Protein AF-A0A662M0R8-F1 (afdb_monomer)

Solvent-accessible surface area (backbone atoms only — not comparable to full-atom values): 7190 Å² total; per-residue (Å²): 73,73,50,98,87,46,38,33,29,77,46,73,91,43,79,88,42,76,83,29,59,48,49,64,53,80,93,49,58,91,74,43,68,77,82,79,85,53,83,76,40,76,80,37,94,57,28,94,59,41,68,61,58,58,63,64,59,66,73,66,34,88,64,38,71,65,46,51,50,51,53,50,51,54,51,53,52,51,52,56,57,48,59,74,45,41,65,62,48,67,70,48,44,81,81,45,54,93,73,54,97,64,72,97,56,96,78,63,94,65,78,78,100

Secondary structure (DSSP, 8-state):
-B-TTS-EES-TT-TT-GGGEEES-GGGGGGPPP----TTTTT-TTHHHHTTS-HHHHHH-TTHHHHHHHHHHHHHHHHHHHHHHHHHHHHHHHHHGGG----SS---SS---

Sequence (113 aa):
AITTDGRVLACPIAGEFLWNEM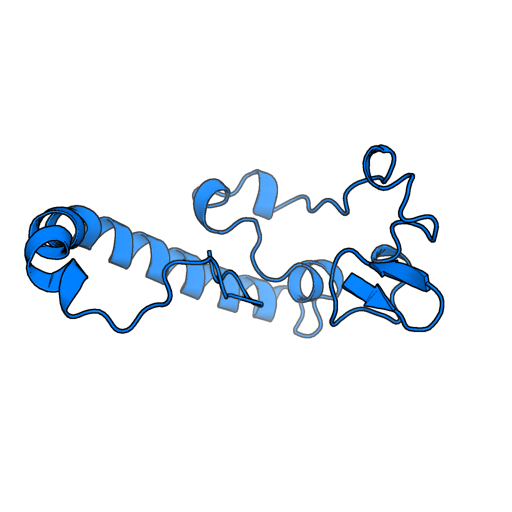GNKIDALHSFKKVEIGEPCTSCDVYDICGGRCLFAYKERLWGDEGFRAVCRVTKHLIHQLEGVKGVVMEKLPQIEGEIDYPPFNNTTEIIP

Foldseek 3Di:
DADPQQWDFQAPVPVVDPLGTQGRDPVCPVVTDHSDADPPLVVDPCCVPQVLPDPCCRVPVPVPPVVSVVVVVVVVVVVVVCVVCVVVCVVCCVVCVVVDPDDPDPPDPDPRD

pLDDT: mean 89.03, std 11.52, range [42.16, 97.75]

Mean predicted aligned error: 5.79 Å

Radius of gyration: 17.71 Å; Cα contacts (8 Å, |Δi|>4): 81; chains: 1; bounding box: 43×28×43 Å

Structure (mmCIF, N/CA/C/O backbone):
data_AF-A0A662M0R8-F1
#
_entry.id   AF-A0A662M0R8-F1
#
loop_
_atom_site.group_PDB
_atom_site.id
_atom_site.type_symbol
_atom_site.label_atom_id
_atom_site.label_alt_id
_atom_site.label_comp_id
_atom_site.label_asym_id
_atom_site.label_entity_id
_atom_site.label_seq_id
_atom_site.pdbx_PDB_ins_code
_atom_site.Cartn_x
_atom_site.Cartn_y
_atom_site.Cartn_z
_atom_site.occupancy
_atom_site.B_iso_or_equiv
_atom_site.auth_seq_id
_atom_site.auth_comp_id
_atom_site.auth_asym_id
_atom_site.auth_atom_id
_atom_site.pdbx_PDB_model_num
ATOM 1 N N . ALA A 1 1 ? 12.634 1.715 0.078 1.00 88.25 1 ALA A N 1
ATOM 2 C CA . ALA A 1 1 ? 13.696 0.722 0.353 1.00 88.25 1 ALA A CA 1
ATOM 3 C C . ALA A 1 1 ? 14.993 1.156 -0.317 1.00 88.25 1 ALA A C 1
ATOM 5 O O . ALA A 1 1 ? 14.924 1.929 -1.264 1.00 88.25 1 ALA A O 1
ATOM 6 N N . ILE A 1 2 ? 16.145 0.696 0.171 1.00 89.62 2 ILE A N 1
ATOM 7 C CA . ILE A 1 2 ? 17.454 0.968 -0.439 1.00 89.62 2 ILE A CA 1
ATOM 8 C C . ILE A 1 2 ? 18.096 -0.379 -0.759 1.00 89.62 2 ILE A C 1
ATOM 10 O O . ILE A 1 2 ? 18.142 -1.254 0.105 1.00 89.62 2 ILE A O 1
ATOM 14 N N . THR A 1 3 ? 18.527 -0.568 -1.999 1.00 91.12 3 THR A N 1
ATOM 15 C CA . THR A 1 3 ? 19.184 -1.794 -2.468 1.00 91.12 3 THR A CA 1
ATOM 16 C C . THR A 1 3 ? 20.682 -1.779 -2.157 1.00 91.12 3 THR A C 1
ATOM 18 O O . THR A 1 3 ? 21.264 -0.740 -1.847 1.00 91.12 3 THR A O 1
ATOM 21 N N . THR A 1 4 ? 21.339 -2.937 -2.265 1.00 91.31 4 THR A N 1
ATOM 22 C CA . THR A 1 4 ? 22.787 -3.083 -2.017 1.00 91.31 4 THR A CA 1
ATOM 23 C C . THR A 1 4 ? 23.663 -2.314 -3.009 1.00 91.31 4 THR A C 1
ATOM 25 O O . THR A 1 4 ? 24.810 -2.012 -2.696 1.00 91.31 4 THR A O 1
ATOM 28 N N . ASP A 1 5 ? 23.126 -1.966 -4.179 1.00 90.62 5 ASP A N 1
ATOM 29 C CA . ASP A 1 5 ? 23.765 -1.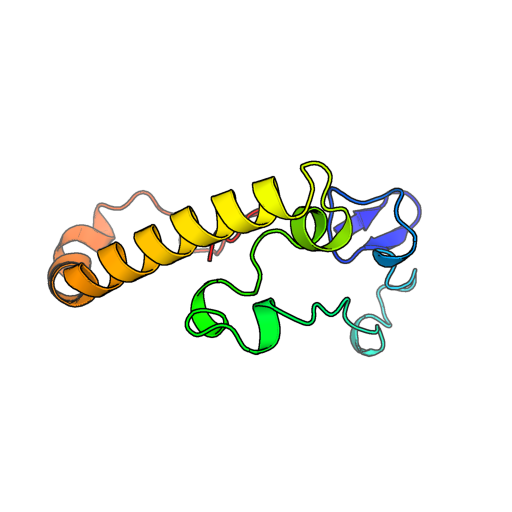120 -5.194 1.00 90.62 5 ASP A CA 1
ATOM 30 C C . ASP A 1 5 ? 23.429 0.381 -5.040 1.00 90.62 5 ASP A C 1
ATOM 32 O O . ASP A 1 5 ? 23.829 1.195 -5.870 1.00 90.62 5 ASP A O 1
ATOM 36 N N . GLY A 1 6 ? 22.715 0.767 -3.974 1.00 90.06 6 GLY A N 1
ATOM 37 C CA . GLY A 1 6 ? 22.436 2.163 -3.627 1.00 90.06 6 GLY A CA 1
ATOM 38 C C . GLY A 1 6 ? 21.219 2.789 -4.314 1.00 90.06 6 GLY A C 1
ATOM 39 O O . GLY A 1 6 ? 20.959 3.978 -4.113 1.00 90.06 6 GLY A O 1
ATOM 40 N N . ARG A 1 7 ? 20.440 2.029 -5.094 1.00 90.81 7 ARG A N 1
ATOM 41 C CA . ARG A 1 7 ? 19.158 2.516 -5.628 1.00 90.81 7 ARG A CA 1
ATOM 42 C C . ARG A 1 7 ? 18.121 2.661 -4.519 1.00 90.81 7 ARG A C 1
ATOM 44 O O . ARG A 1 7 ? 18.077 1.904 -3.550 1.00 90.81 7 ARG A O 1
ATOM 51 N N . VAL A 1 8 ? 17.248 3.641 -4.690 1.00 92.25 8 VAL A N 1
ATOM 52 C CA . VAL A 1 8 ? 16.122 3.937 -3.813 1.00 92.25 8 VAL A CA 1
ATOM 53 C C . VAL A 1 8 ? 14.841 3.519 -4.518 1.00 92.25 8 VAL A C 1
ATOM 55 O O . VAL A 1 8 ? 14.544 3.969 -5.622 1.00 92.25 8 VAL A O 1
ATOM 58 N N . LEU A 1 9 ? 14.077 2.660 -3.854 1.00 92.38 9 LEU A N 1
ATOM 59 C CA . LEU A 1 9 ? 12.873 2.028 -4.380 1.00 92.38 9 LEU A CA 1
ATOM 60 C C . LEU A 1 9 ? 11.630 2.448 -3.598 1.00 92.38 9 LEU A C 1
ATOM 62 O O . LEU A 1 9 ? 11.687 2.551 -2.366 1.00 92.38 9 LEU A O 1
ATOM 66 N N . ALA A 1 10 ? 10.499 2.622 -4.279 1.00 91.81 10 ALA A N 1
ATOM 67 C CA . ALA A 1 10 ? 9.219 2.919 -3.631 1.00 91.81 10 ALA A CA 1
ATOM 68 C C . ALA A 1 10 ? 8.653 1.706 -2.869 1.00 91.81 10 ALA A C 1
ATOM 70 O O . ALA A 1 10 ? 8.127 1.841 -1.769 1.00 91.81 10 ALA A O 1
ATOM 71 N N . CYS A 1 11 ? 8.815 0.508 -3.425 1.00 91.56 11 CYS A N 1
ATOM 72 C CA . CYS A 1 11 ? 8.304 -0.762 -2.932 1.00 91.56 11 CYS A CA 1
ATOM 73 C C . CYS A 1 11 ? 9.457 -1.778 -2.806 1.00 91.56 11 CYS A C 1
ATOM 75 O O . CYS A 1 11 ? 10.128 -2.057 -3.800 1.00 91.56 11 CYS A O 1
ATOM 77 N N . PRO A 1 12 ? 9.722 -2.353 -1.618 1.00 90.81 12 PRO A N 1
ATOM 78 C CA . PRO A 1 12 ? 10.848 -3.274 -1.426 1.00 90.81 12 PRO A CA 1
ATOM 79 C C . PRO A 1 12 ? 10.732 -4.571 -2.236 1.00 90.81 12 PRO A C 1
ATOM 81 O O . PRO A 1 12 ? 11.750 -5.121 -2.639 1.00 90.81 12 PRO A O 1
ATOM 84 N N . ILE A 1 13 ? 9.511 -5.046 -2.496 1.00 91.44 13 ILE A N 1
ATOM 85 C CA . ILE A 1 13 ? 9.271 -6.331 -3.172 1.00 91.44 13 ILE A CA 1
ATOM 86 C C . ILE A 1 13 ? 9.318 -6.240 -4.705 1.00 91.44 13 ILE A C 1
ATOM 88 O O . ILE A 1 13 ? 9.253 -7.260 -5.375 1.00 91.44 13 ILE A O 1
ATOM 92 N N . ALA A 1 14 ? 9.441 -5.033 -5.265 1.00 92.19 14 ALA A N 1
ATOM 93 C CA . ALA A 1 14 ? 9.382 -4.780 -6.706 1.00 92.19 14 ALA A CA 1
ATOM 94 C C . ALA A 1 14 ? 10.742 -4.331 -7.278 1.00 92.19 14 ALA A C 1
ATOM 96 O O . ALA A 1 14 ? 10.812 -3.431 -8.115 1.00 92.19 14 ALA A O 1
ATOM 97 N N . GLY A 1 15 ? 11.850 -4.889 -6.781 1.00 90.69 15 GLY A N 1
ATOM 98 C CA . GLY A 1 15 ? 13.206 -4.390 -7.069 1.00 90.69 15 GLY A CA 1
ATOM 99 C C . GLY A 1 15 ? 13.660 -4.473 -8.532 1.00 90.69 15 GLY A C 1
ATOM 100 O O . GLY A 1 15 ? 14.573 -3.751 -8.931 1.00 90.69 15 GLY A O 1
ATOM 101 N N . GLU A 1 16 ? 13.016 -5.321 -9.329 1.00 90.12 16 GLU A N 1
ATOM 102 C CA . GLU A 1 16 ? 13.297 -5.506 -10.758 1.00 90.12 16 GLU A CA 1
ATOM 103 C C . GLU A 1 16 ? 12.484 -4.576 -11.676 1.00 90.12 16 GLU A C 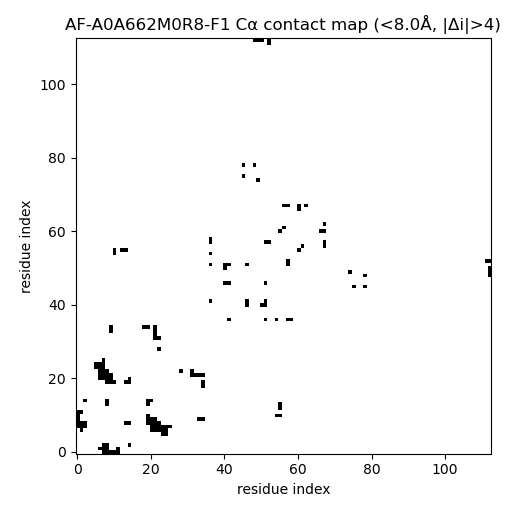1
ATOM 105 O O . GLU A 1 16 ? 12.743 -4.505 -12.876 1.00 90.12 16 GLU A O 1
ATOM 110 N N . PHE A 1 17 ? 11.522 -3.828 -11.129 1.00 93.12 17 PHE A N 1
ATOM 111 C CA . PHE A 1 17 ? 10.588 -3.034 -11.920 1.00 93.12 17 PHE A CA 1
ATOM 112 C C . PHE A 1 17 ? 11.043 -1.579 -12.058 1.00 93.12 17 PHE A C 1
ATOM 114 O O . PHE A 1 17 ? 11.212 -0.871 -11.070 1.00 93.12 17 PHE A O 1
ATOM 121 N N . LEU A 1 18 ? 11.163 -1.086 -13.295 1.00 91.38 18 LEU A N 1
ATOM 122 C CA . LEU A 1 18 ? 11.637 0.282 -13.563 1.00 91.38 18 LEU A CA 1
ATOM 123 C C . LEU A 1 18 ? 10.733 1.372 -12.973 1.00 91.38 18 LEU A C 1
ATOM 125 O O . LEU A 1 18 ? 11.228 2.411 -12.548 1.00 91.38 18 LEU A O 1
ATOM 129 N N . TRP A 1 19 ? 9.416 1.143 -12.899 1.00 93.62 19 TRP A N 1
ATOM 130 C CA . TRP A 1 19 ? 8.487 2.102 -12.286 1.00 93.62 19 TRP A CA 1
ATOM 131 C C . TRP A 1 19 ? 8.741 2.310 -10.789 1.00 93.62 19 TRP A C 1
ATOM 133 O O . TRP A 1 19 ? 8.229 3.266 -10.210 1.00 93.62 19 TRP A O 1
ATOM 143 N N . ASN A 1 20 ? 9.485 1.400 -10.160 1.00 94.31 20 ASN A N 1
ATOM 144 C CA . ASN A 1 20 ? 9.743 1.381 -8.731 1.00 94.31 20 ASN A CA 1
ATOM 145 C C . ASN A 1 20 ? 10.998 2.175 -8.335 1.00 94.31 20 ASN A C 1
ATOM 147 O O . ASN A 1 20 ? 11.169 2.497 -7.158 1.00 94.31 20 ASN A O 1
ATOM 151 N N . GLU A 1 21 ? 11.879 2.482 -9.290 1.00 93.25 21 GLU A N 1
ATOM 152 C CA . GLU A 1 21 ? 13.124 3.201 -9.035 1.00 93.25 21 GLU A CA 1
ATOM 153 C C . GLU A 1 21 ? 12.874 4.710 -8.914 1.00 93.25 21 GLU A C 1
ATOM 155 O O . GLU A 1 21 ? 12.401 5.364 -9.840 1.00 93.25 21 GLU A O 1
ATOM 160 N N . MET A 1 22 ? 13.201 5.273 -7.749 1.00 92.75 22 MET A N 1
ATOM 161 C CA . MET A 1 22 ? 13.014 6.695 -7.440 1.00 92.75 22 MET A CA 1
ATOM 162 C C . MET A 1 22 ? 14.301 7.515 -7.607 1.00 92.75 22 MET A C 1
ATOM 164 O O . MET A 1 22 ? 14.240 8.735 -7.759 1.00 92.75 22 MET A O 1
ATOM 168 N N . GLY A 1 23 ? 15.463 6.856 -7.576 1.00 90.44 23 GLY A N 1
ATOM 169 C CA . GLY A 1 23 ? 16.778 7.476 -7.727 1.00 90.44 23 GLY A CA 1
ATOM 170 C C . GLY A 1 23 ? 17.884 6.666 -7.055 1.00 90.44 23 GLY A C 1
ATOM 171 O O . GLY A 1 23 ? 17.658 5.554 -6.596 1.00 90.44 23 GLY A O 1
ATOM 172 N N . ASN A 1 24 ? 19.091 7.226 -6.974 1.00 90.06 24 ASN A N 1
ATOM 173 C CA . ASN A 1 24 ? 20.280 6.559 -6.418 1.00 90.06 24 ASN A CA 1
ATOM 174 C C . ASN A 1 24 ? 21.143 7.474 -5.523 1.00 90.06 24 ASN A C 1
ATOM 176 O O . ASN A 1 24 ? 22.293 7.164 -5.225 1.00 90.06 24 ASN A O 1
ATOM 180 N N . LYS A 1 25 ? 20.603 8.630 -5.113 1.00 86.00 25 LYS A N 1
ATOM 181 C CA . LYS A 1 25 ? 21.280 9.612 -4.252 1.00 86.00 25 LYS A CA 1
ATOM 182 C C . LYS A 1 25 ? 20.440 9.888 -3.015 1.00 86.00 25 LYS A C 1
ATOM 184 O O . LYS A 1 25 ? 19.478 10.648 -3.086 1.00 86.00 25 LYS A O 1
ATOM 189 N N . ILE A 1 26 ? 20.806 9.284 -1.889 1.00 77.19 26 ILE A N 1
ATOM 190 C CA . ILE A 1 26 ? 20.027 9.391 -0.648 1.00 77.19 26 ILE A CA 1
ATOM 191 C C . ILE A 1 26 ? 19.895 10.845 -0.150 1.00 77.19 26 ILE A C 1
ATOM 193 O O . ILE A 1 26 ? 18.843 11.237 0.342 1.00 77.19 26 ILE A O 1
ATOM 197 N N . ASP A 1 27 ? 20.893 11.695 -0.398 1.00 82.69 27 ASP A N 1
ATOM 198 C CA . ASP A 1 27 ? 20.852 13.116 -0.012 1.00 82.69 27 ASP A CA 1
ATOM 199 C C . ASP A 1 27 ? 19.823 13.937 -0.816 1.00 82.69 27 ASP A C 1
ATOM 201 O O . ASP A 1 27 ? 19.448 15.047 -0.437 1.00 82.69 27 ASP A O 1
ATOM 205 N N . ALA A 1 28 ? 19.325 13.384 -1.925 1.00 84.88 28 ALA A N 1
ATOM 206 C CA . ALA A 1 28 ? 18.345 14.008 -2.805 1.00 84.88 28 ALA A CA 1
ATOM 207 C C . ALA A 1 28 ? 16.932 13.418 -2.646 1.00 84.88 28 ALA A C 1
ATOM 209 O O . ALA A 1 28 ? 16.081 13.671 -3.497 1.00 84.88 28 ALA A O 1
ATOM 210 N N . LEU A 1 29 ? 16.651 12.672 -1.567 1.00 81.81 29 LEU A N 1
ATOM 211 C CA . LEU A 1 29 ? 15.345 12.034 -1.324 1.00 81.81 29 LEU A CA 1
ATOM 212 C C . LEU A 1 29 ? 14.152 12.989 -1.499 1.00 81.81 29 LEU A C 1
ATOM 214 O O . LEU A 1 29 ? 13.133 12.614 -2.070 1.00 81.81 29 LEU A O 1
ATOM 218 N N . HIS A 1 30 ? 14.293 14.240 -1.055 1.00 85.12 30 HIS A N 1
ATOM 219 C CA . HIS A 1 30 ? 13.263 15.281 -1.157 1.00 85.12 30 HIS A CA 1
ATOM 220 C C . HIS A 1 30 ? 12.895 15.661 -2.603 1.00 85.12 30 HIS A C 1
ATOM 222 O O . HIS A 1 30 ? 11.831 16.227 -2.836 1.00 85.12 30 HIS A O 1
ATOM 228 N N . SER A 1 31 ? 13.771 15.371 -3.567 1.00 86.69 31 SER A N 1
ATOM 229 C CA . SER A 1 31 ? 13.574 15.663 -4.991 1.00 86.69 31 SER A CA 1
ATOM 230 C C . SER A 1 31 ? 12.935 14.508 -5.769 1.00 86.69 31 SER A C 1
ATOM 232 O O . SER A 1 31 ? 12.588 14.670 -6.941 1.00 86.69 31 SER A O 1
ATOM 234 N N . PHE A 1 32 ? 12.792 13.334 -5.148 1.00 89.38 32 PHE A N 1
ATOM 235 C CA . PHE A 1 32 ? 12.298 12.150 -5.837 1.00 89.38 32 PHE A CA 1
ATOM 236 C C . PHE A 1 32 ? 10.812 12.263 -6.152 1.00 89.38 32 PHE A C 1
ATOM 238 O O . PHE A 1 32 ? 9.992 12.655 -5.318 1.00 89.38 32 PHE A O 1
ATOM 245 N N . LYS A 1 33 ? 10.455 11.870 -7.377 1.00 86.38 33 LYS A N 1
ATOM 246 C CA . LYS A 1 33 ? 9.055 11.731 -7.766 1.00 86.38 33 LYS A CA 1
ATOM 247 C C . LYS A 1 33 ? 8.45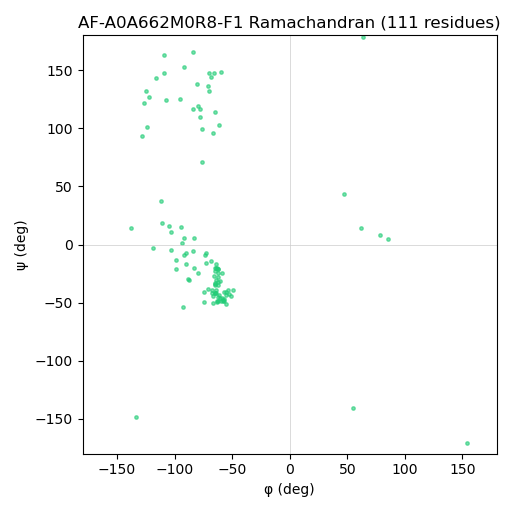2 10.539 -7.038 1.00 86.38 33 LYS A C 1
ATOM 249 O O . LYS A 1 33 ? 9.027 9.452 -7.024 1.00 86.38 33 LYS A O 1
ATOM 254 N N . LYS A 1 34 ? 7.276 10.751 -6.453 1.00 86.00 34 LYS A N 1
ATOM 255 C CA . LYS A 1 34 ? 6.503 9.675 -5.837 1.00 86.00 34 LYS A CA 1
ATOM 256 C C . LYS A 1 34 ? 5.996 8.729 -6.920 1.00 86.00 34 LYS A C 1
ATOM 258 O O . LYS A 1 34 ? 5.623 9.163 -8.008 1.00 86.00 34 LYS A O 1
ATOM 263 N N . VAL A 1 35 ? 5.950 7.441 -6.599 1.00 91.44 35 VAL A N 1
ATOM 264 C CA . VAL A 1 35 ? 5.236 6.471 -7.428 1.00 91.44 35 VAL A CA 1
ATOM 265 C C . VAL A 1 35 ? 3.752 6.617 -7.131 1.00 91.44 35 VAL A C 1
ATOM 267 O O . VAL A 1 35 ? 3.291 6.293 -6.040 1.00 91.44 35 VAL A O 1
ATOM 270 N N . GLU A 1 36 ? 3.018 7.137 -8.105 1.00 91.31 36 GLU A N 1
ATOM 271 C CA . GLU A 1 36 ? 1.592 7.415 -7.967 1.00 91.31 36 GLU A CA 1
ATOM 272 C C . GLU A 1 36 ? 0.738 6.230 -8.421 1.00 91.31 36 GLU A C 1
ATOM 274 O O . GLU A 1 36 ? 1.130 5.437 -9.287 1.00 91.31 36 GLU A O 1
ATOM 279 N N . ILE A 1 37 ? -0.457 6.135 -7.848 1.00 93.56 37 ILE A N 1
ATOM 280 C CA . ILE A 1 37 ? -1.552 5.301 -8.343 1.00 93.56 37 ILE A CA 1
ATOM 281 C C . ILE A 1 37 ? -2.647 6.209 -8.919 1.00 93.56 37 ILE A C 1
ATOM 283 O O . ILE A 1 37 ? -2.671 7.403 -8.635 1.00 93.56 37 ILE A O 1
ATOM 287 N N . GLY A 1 38 ? -3.553 5.649 -9.714 1.00 94.81 38 GLY A N 1
ATOM 288 C CA . GLY A 1 38 ? -4.687 6.366 -10.299 1.00 94.81 38 GLY A CA 1
ATOM 289 C C . GLY A 1 38 ? -5.999 5.601 -10.147 1.00 94.81 38 GLY A C 1
ATOM 290 O O . GLY A 1 38 ? -6.195 4.826 -9.205 1.00 94.81 38 GLY A O 1
ATOM 291 N N . GLU A 1 39 ? -6.894 5.771 -11.116 1.00 95.06 39 GLU A N 1
ATOM 292 C CA . GLU A 1 39 ? -8.191 5.098 -11.121 1.00 95.06 39 GLU A CA 1
ATOM 293 C C . GLU A 1 39 ? -8.064 3.557 -11.117 1.00 95.06 39 GLU A C 1
ATOM 295 O O . GLU A 1 39 ? -7.084 2.996 -11.626 1.00 95.06 39 GLU A O 1
ATOM 300 N N . PRO A 1 40 ? -9.022 2.832 -10.506 1.00 94.06 40 PRO A N 1
ATOM 301 C CA . PRO A 1 40 ? -10.232 3.327 -9.833 1.00 94.06 40 PRO A CA 1
ATOM 302 C C . PRO A 1 40 ? -10.005 3.772 -8.373 1.00 94.06 40 PRO A C 1
ATOM 304 O O . PRO A 1 40 ? -10.961 4.014 -7.641 1.00 94.06 40 PRO A O 1
ATOM 307 N N . CYS A 1 41 ? -8.755 3.780 -7.894 1.00 96.12 41 CYS A N 1
ATOM 308 C CA . CYS A 1 41 ? -8.453 4.000 -6.481 1.00 96.12 41 CYS A CA 1
ATOM 309 C C . CYS A 1 41 ? -8.618 5.465 -6.079 1.00 96.12 41 CYS A C 1
ATOM 311 O O . CYS A 1 41 ? -9.173 5.731 -5.023 1.00 96.12 41 CYS A O 1
ATOM 313 N N . THR A 1 42 ? -8.186 6.406 -6.916 1.00 95.31 42 THR A N 1
ATOM 314 C CA . THR A 1 42 ? -8.228 7.844 -6.605 1.00 95.31 42 THR A CA 1
ATOM 315 C C . THR A 1 42 ? -9.642 8.409 -6.462 1.00 95.31 42 THR A C 1
ATOM 317 O O . THR A 1 42 ? -9.812 9.399 -5.758 1.00 95.31 42 THR A O 1
ATOM 320 N N . SER A 1 43 ? -10.649 7.761 -7.056 1.00 96.88 43 SER A N 1
ATOM 321 C CA . SER A 1 43 ? -12.071 8.102 -6.887 1.00 96.88 43 SER A CA 1
ATOM 322 C C . SER A 1 43 ? -12.829 7.150 -5.946 1.00 96.88 43 SER A C 1
ATOM 324 O O . SER A 1 43 ? -14.059 7.164 -5.904 1.00 96.88 43 SER A O 1
ATOM 326 N N . CYS A 1 44 ? -12.130 6.275 -5.218 1.00 96.69 44 CYS A N 1
ATOM 327 C CA . CYS A 1 44 ? -12.748 5.297 -4.327 1.00 96.69 44 CYS A CA 1
ATOM 328 C C . CYS A 1 44 ? -13.146 5.929 -2.981 1.00 96.69 44 CYS A C 1
ATOM 330 O O . CYS A 1 44 ? -12.370 6.648 -2.367 1.00 96.69 44 CYS A O 1
ATOM 332 N N . ASP A 1 45 ? -14.326 5.563 -2.485 1.00 96.56 45 ASP A N 1
ATOM 333 C CA . ASP A 1 45 ? -14.960 6.039 -1.248 1.00 96.56 45 ASP A CA 1
ATOM 334 C C . ASP A 1 45 ? -14.197 5.725 0.047 1.00 96.56 45 ASP A C 1
ATOM 336 O O . ASP A 1 45 ? -14.370 6.418 1.039 1.00 96.56 45 ASP A O 1
ATOM 340 N N . VAL A 1 46 ? -13.360 4.687 0.038 1.00 96.19 46 VAL A N 1
ATOM 341 C CA . VAL A 1 46 ? -12.501 4.312 1.176 1.00 96.19 46 VAL A CA 1
ATOM 342 C C . VAL A 1 46 ? -11.010 4.546 0.903 1.00 96.19 46 VAL A C 1
ATOM 344 O O . VAL A 1 46 ? -10.162 3.912 1.530 1.00 96.19 46 VAL A O 1
ATOM 347 N N . TYR A 1 47 ? -10.654 5.361 -0.094 1.00 95.31 47 TYR A N 1
ATOM 348 C CA . TYR A 1 47 ? -9.257 5.540 -0.514 1.00 95.31 47 TYR A CA 1
ATOM 349 C C . TYR A 1 47 ? -8.377 6.163 0.575 1.00 95.31 47 TYR A C 1
ATOM 351 O O . TYR A 1 47 ? -7.245 5.740 0.779 1.00 95.31 47 TYR A O 1
ATOM 359 N N . ASP A 1 48 ? -8.922 7.120 1.305 1.00 93.88 48 ASP A N 1
ATOM 360 C CA . ASP A 1 48 ? -8.331 7.806 2.450 1.00 93.88 48 ASP A CA 1
ATOM 361 C C . ASP A 1 48 ? -8.038 6.867 3.629 1.00 93.88 48 ASP A C 1
ATOM 363 O O . ASP A 1 48 ? -7.149 7.150 4.430 1.00 93.88 48 ASP A O 1
ATOM 367 N N . ILE A 1 49 ? -8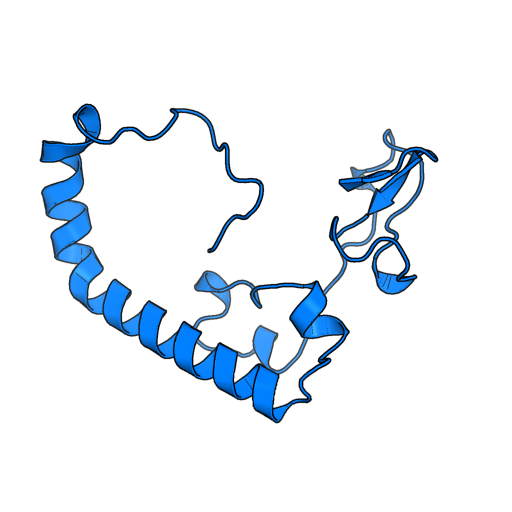.707 5.711 3.678 1.00 93.50 49 ILE A N 1
ATOM 368 C CA . ILE A 1 49 ? -8.390 4.625 4.607 1.00 93.50 49 ILE A CA 1
ATOM 369 C C . ILE A 1 49 ? -7.428 3.635 3.947 1.00 93.50 49 ILE A C 1
ATOM 371 O O . ILE A 1 49 ? -6.376 3.347 4.491 1.00 93.50 49 ILE A O 1
ATOM 375 N N . CYS A 1 50 ? -7.746 3.104 2.763 1.00 93.25 50 CYS A N 1
ATOM 376 C CA . CYS A 1 50 ? -7.020 1.958 2.207 1.00 93.25 50 CYS A CA 1
ATOM 377 C C . CYS A 1 50 ? -5.712 2.317 1.478 1.00 93.25 50 CYS A C 1
ATOM 379 O O . CYS A 1 50 ? -4.884 1.433 1.243 1.00 93.25 50 CYS A O 1
ATOM 381 N N . GLY A 1 51 ? -5.549 3.570 1.042 1.00 91.69 51 GLY A N 1
ATOM 382 C CA . GLY A 1 51 ? -4.375 4.087 0.329 1.00 91.69 51 GLY A CA 1
ATOM 383 C C . GLY A 1 51 ? -4.082 3.427 -1.024 1.00 91.69 51 GLY A C 1
ATOM 384 O O . GLY A 1 51 ? -2.979 3.556 -1.544 1.00 91.69 51 GLY A O 1
ATOM 385 N N . GLY A 1 52 ? -5.029 2.670 -1.590 1.00 91.75 52 GLY A N 1
ATOM 386 C CA . GLY A 1 52 ? -4.791 1.822 -2.765 1.00 91.75 52 GLY A CA 1
ATOM 387 C C . GLY A 1 52 ? -4.077 0.501 -2.459 1.00 91.75 52 GLY A C 1
ATOM 388 O O . GLY A 1 52 ? -3.760 -0.247 -3.385 1.00 91.75 52 GLY A O 1
ATOM 389 N N . ARG A 1 53 ? -3.893 0.176 -1.170 1.00 88.94 53 ARG A N 1
ATOM 390 C CA . ARG A 1 53 ? -3.314 -1.077 -0.662 1.00 88.94 53 ARG A CA 1
ATOM 391 C C . ARG A 1 53 ? -1.926 -1.351 -1.256 1.00 88.94 53 ARG A C 1
ATOM 393 O O . ARG A 1 53 ? -1.091 -0.457 -1.340 1.00 88.94 53 ARG A O 1
ATOM 400 N N . CYS A 1 54 ? -1.623 -2.607 -1.585 1.00 91.00 54 CYS A N 1
ATOM 401 C CA . CYS A 1 54 ? -0.299 -3.002 -2.051 1.00 91.00 54 CYS A CA 1
ATOM 402 C C . CYS A 1 54 ? 0.021 -2.347 -3.406 1.00 91.00 54 CYS A C 1
ATOM 404 O O . CYS A 1 54 ? -0.579 -2.694 -4.426 1.00 91.00 54 CYS A O 1
ATOM 406 N N . LEU A 1 55 ? 1.016 -1.450 -3.421 1.00 92.94 55 LEU A N 1
ATOM 407 C CA . LEU A 1 55 ? 1.478 -0.761 -4.631 1.00 92.94 55 LEU A CA 1
ATOM 408 C C . LEU A 1 55 ? 1.873 -1.745 -5.744 1.00 92.94 55 LEU A C 1
ATOM 410 O O . LEU A 1 55 ? 1.518 -1.538 -6.901 1.00 92.94 55 LEU A O 1
ATOM 414 N N . PHE A 1 56 ? 2.554 -2.838 -5.391 1.00 93.19 56 PHE A N 1
ATOM 415 C CA . PHE A 1 56 ? 2.939 -3.881 -6.342 1.00 93.19 56 PHE A CA 1
ATOM 416 C C . PHE A 1 56 ? 1.719 -4.553 -6.983 1.00 93.19 56 PHE A C 1
ATOM 418 O O . PHE A 1 56 ? 1.626 -4.631 -8.206 1.00 93.19 56 PHE A O 1
ATOM 425 N N . ALA A 1 57 ? 0.736 -4.959 -6.173 1.00 92.25 57 ALA A N 1
ATOM 426 C CA . ALA A 1 57 ? -0.493 -5.571 -6.675 1.00 92.25 57 ALA A CA 1
ATOM 427 C C . ALA A 1 57 ? -1.299 -4.613 -7.572 1.00 92.25 57 ALA A C 1
ATOM 429 O O . ALA A 1 57 ? -1.898 -5.053 -8.552 1.00 92.25 57 ALA A O 1
ATOM 430 N N . TYR A 1 58 ? -1.290 -3.310 -7.264 1.00 94.62 58 TYR A N 1
ATOM 431 C CA . TYR A 1 58 ? -1.929 -2.282 -8.089 1.00 94.62 58 TYR A CA 1
ATOM 432 C C . TYR A 1 58 ? -1.253 -2.117 -9.459 1.00 94.62 58 TYR A C 1
ATOM 434 O O . TYR A 1 58 ? -1.953 -1.990 -10.470 1.00 94.62 58 TYR A O 1
ATOM 442 N N . LYS A 1 59 ? 0.088 -2.091 -9.489 1.00 94.75 59 LYS A N 1
ATOM 443 C CA . LYS A 1 59 ? 0.884 -1.869 -10.706 1.00 94.75 59 LYS A CA 1
ATOM 444 C C . LYS A 1 59 ? 0.899 -3.090 -11.619 1.00 94.75 59 LYS A C 1
ATOM 446 O O . LYS A 1 59 ? 0.608 -2.946 -12.800 1.00 94.75 59 LYS A O 1
ATOM 451 N N . GLU A 1 60 ? 1.181 -4.267 -11.068 1.00 94.69 60 GLU A N 1
ATOM 452 C CA . GLU A 1 60 ? 1.413 -5.470 -11.876 1.00 94.69 60 GLU A CA 1
ATOM 453 C C . GLU A 1 60 ? 0.142 -6.242 -12.216 1.00 94.69 60 GLU A C 1
ATOM 455 O O . GLU A 1 60 ? 0.073 -6.886 -13.258 1.00 94.69 60 GLU A O 1
ATOM 460 N N . ARG A 1 61 ? -0.878 -6.202 -11.347 1.00 93.44 61 ARG A N 1
ATOM 461 C CA . ARG A 1 61 ? -2.170 -6.882 -11.562 1.00 93.44 61 ARG A CA 1
ATOM 462 C C . ARG A 1 61 ? -2.031 -8.341 -12.021 1.00 93.44 61 ARG A C 1
ATOM 464 O O . ARG A 1 61 ? -2.766 -8.793 -12.895 1.00 93.44 61 ARG A O 1
ATOM 471 N N . LEU A 1 62 ? -1.124 -9.100 -11.400 1.00 93.50 62 LEU A N 1
ATOM 472 C CA . LEU A 1 62 ? -0.801 -10.480 -11.802 1.00 93.50 62 LEU A CA 1
ATOM 473 C C . LEU A 1 62 ? -2.008 -11.441 -11.780 1.00 93.50 62 LEU A C 1
ATOM 475 O O . LEU A 1 62 ? -2.022 -12.429 -12.506 1.00 93.50 62 LEU A O 1
ATOM 479 N N . TRP A 1 63 ? -3.039 -11.149 -10.979 1.00 93.81 63 TRP A N 1
ATOM 480 C CA . TRP A 1 63 ? -4.306 -11.904 -10.934 1.00 93.81 63 TRP A CA 1
ATOM 481 C C . TRP A 1 63 ? -5.404 -11.316 -11.834 1.00 93.81 63 TRP A C 1
ATOM 483 O O . TRP A 1 63 ? -6.589 -11.610 -11.666 1.00 93.81 63 TRP A O 1
ATOM 493 N N . GLY A 1 64 ? -5.018 -10.436 -12.757 1.00 96.50 64 GLY A N 1
ATOM 494 C CA . GLY A 1 64 ? -5.918 -9.648 -13.580 1.00 96.50 64 GLY A CA 1
ATOM 495 C C . GLY A 1 64 ? -6.773 -8.670 -12.774 1.00 96.50 64 GLY A C 1
ATOM 496 O O . GLY A 1 64 ? -6.756 -8.608 -11.539 1.00 96.50 64 GLY A O 1
ATOM 497 N N . ASP A 1 65 ? -7.587 -7.906 -13.496 1.00 95.31 65 ASP A N 1
ATOM 498 C CA . ASP A 1 65 ? -8.489 -6.943 -12.870 1.00 95.31 65 ASP A CA 1
ATOM 499 C C . ASP A 1 65 ? -9.570 -7.609 -12.012 1.00 95.31 65 ASP A C 1
ATOM 501 O O . ASP A 1 65 ? -10.087 -6.999 -11.077 1.00 95.31 65 ASP A O 1
ATOM 505 N N . GLU A 1 66 ? -9.942 -8.852 -12.320 1.00 97.00 66 GLU A N 1
ATOM 506 C CA . GLU A 1 66 ? -10.910 -9.597 -11.520 1.00 97.00 66 GLU A CA 1
ATOM 507 C C . GLU A 1 66 ? -10.364 -9.911 -10.127 1.00 97.00 66 GLU A C 1
ATOM 509 O O . GLU A 1 66 ? -11.025 -9.576 -9.140 1.00 97.00 66 GLU A O 1
ATOM 514 N N . GLY A 1 67 ? -9.153 -10.473 -10.041 1.00 96.00 67 GLY A N 1
ATOM 515 C CA . GLY A 1 67 ? -8.494 -10.749 -8.768 1.00 96.00 67 GLY A CA 1
ATOM 516 C C . GLY A 1 67 ? -8.251 -9.470 -7.971 1.00 96.00 67 GLY A C 1
ATOM 517 O O . GLY A 1 67 ? -8.574 -9.407 -6.784 1.00 96.00 67 GLY A O 1
ATOM 518 N N . PHE A 1 68 ? -7.797 -8.405 -8.639 1.00 94.62 68 PHE A N 1
ATOM 519 C CA . PHE A 1 68 ? -7.645 -7.089 -8.015 1.00 94.62 68 PHE A CA 1
ATOM 520 C C . PHE A 1 68 ? -8.970 -6.574 -7.423 1.00 94.62 68 PHE A C 1
ATOM 522 O O . PHE A 1 68 ? -9.030 -6.182 -6.255 1.00 94.62 68 PHE A O 1
ATOM 529 N N . ARG A 1 69 ? -10.070 -6.629 -8.191 1.00 95.75 69 ARG A N 1
ATOM 530 C CA . ARG A 1 69 ? -11.404 -6.227 -7.713 1.00 95.75 69 ARG A CA 1
ATOM 531 C C . ARG A 1 69 ? -11.920 -7.130 -6.594 1.00 95.75 69 ARG A C 1
ATOM 533 O O . ARG A 1 69 ? -12.624 -6.634 -5.719 1.00 95.75 69 ARG A O 1
ATOM 540 N N . ALA A 1 70 ? -11.607 -8.424 -6.609 1.00 96.62 70 ALA A N 1
ATOM 541 C CA . ALA A 1 70 ? -12.000 -9.349 -5.551 1.00 96.62 70 ALA A CA 1
ATOM 542 C C . ALA A 1 70 ? -11.366 -8.963 -4.211 1.00 96.62 70 ALA A C 1
ATOM 544 O O . ALA A 1 70 ? -12.091 -8.786 -3.232 1.00 96.62 70 ALA A O 1
ATOM 545 N N . VAL A 1 71 ? -10.051 -8.726 -4.191 1.00 94.94 71 VAL A N 1
ATOM 546 C CA . VAL A 1 71 ? -9.346 -8.239 -2.995 1.00 94.94 71 VAL A CA 1
ATOM 547 C C . VAL A 1 71 ? -9.901 -6.883 -2.559 1.00 94.94 71 VAL A C 1
ATOM 549 O O . VAL A 1 71 ? -10.238 -6.713 -1.391 1.00 94.94 71 VAL A O 1
ATOM 552 N N . CYS A 1 72 ? -10.097 -5.950 -3.499 1.00 95.75 72 CYS A N 1
ATOM 553 C CA . CYS A 1 72 ? -10.675 -4.637 -3.211 1.00 95.75 72 CYS A CA 1
ATOM 554 C C . CYS A 1 72 ? -12.050 -4.740 -2.522 1.00 95.75 72 CYS A C 1
ATOM 556 O O . CYS A 1 72 ? -12.285 -4.050 -1.533 1.00 95.75 72 CYS A O 1
ATOM 558 N N . ARG A 1 73 ? -12.942 -5.636 -2.976 1.00 97.44 73 ARG A N 1
ATOM 559 C CA . ARG A 1 73 ? -14.253 -5.859 -2.337 1.00 97.44 73 ARG A CA 1
ATOM 560 C C . ARG A 1 73 ? -14.128 -6.361 -0.902 1.00 97.44 73 ARG A C 1
ATOM 562 O O . ARG A 1 73 ? -14.833 -5.855 -0.033 1.00 97.44 73 ARG A O 1
ATOM 569 N N . VAL A 1 74 ? -13.244 -7.328 -0.648 1.00 97.25 74 VAL A N 1
ATOM 570 C CA . VAL A 1 74 ? -13.027 -7.852 0.712 1.00 97.25 74 VAL A CA 1
ATOM 571 C C . VAL A 1 74 ? -12.450 -6.765 1.619 1.00 97.25 74 VAL A C 1
ATOM 573 O O . VAL A 1 74 ? -12.921 -6.600 2.740 1.00 97.25 74 VAL A O 1
ATOM 576 N N . THR A 1 75 ? -11.497 -5.970 1.125 1.00 95.75 75 THR A N 1
ATOM 577 C CA . THR A 1 75 ? -10.947 -4.82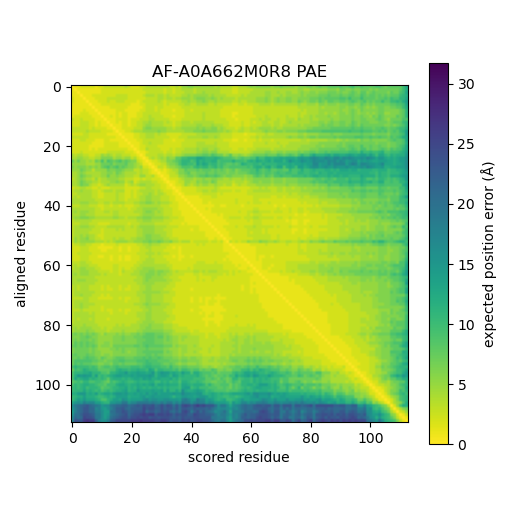7 1.866 1.00 95.75 75 THR A CA 1
ATOM 578 C C . THR A 1 75 ? -12.023 -3.798 2.210 1.00 95.75 75 THR A C 1
ATOM 580 O O . THR A 1 75 ? -12.127 -3.417 3.371 1.00 95.75 75 THR A O 1
ATOM 583 N N . LYS A 1 76 ? -12.858 -3.383 1.246 1.00 96.75 76 LYS A N 1
ATOM 584 C CA . LYS A 1 76 ? -13.977 -2.457 1.502 1.00 96.75 76 LYS A CA 1
ATOM 585 C C . LYS A 1 76 ? -14.931 -3.000 2.558 1.00 96.75 76 LYS A C 1
ATOM 587 O O . LYS A 1 76 ? -15.287 -2.295 3.494 1.00 96.75 76 LYS A O 1
ATOM 592 N N . HIS A 1 77 ? -15.311 -4.270 2.425 1.00 97.75 77 HIS A N 1
ATOM 593 C CA . HIS A 1 77 ? -16.188 -4.917 3.390 1.00 97.75 77 HIS A CA 1
ATOM 594 C C . HIS A 1 77 ? -15.590 -4.883 4.801 1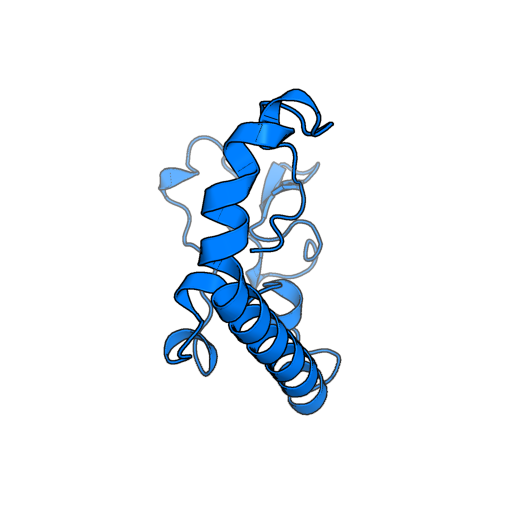.00 97.75 77 HIS A C 1
ATOM 596 O O . HIS A 1 77 ? -16.274 -4.464 5.730 1.00 97.75 77 HIS A O 1
ATOM 602 N N . LEU A 1 78 ? -14.314 -5.255 4.950 1.00 96.75 78 LEU A N 1
ATOM 603 C CA . LEU A 1 78 ? -13.617 -5.215 6.234 1.00 96.75 78 LEU A CA 1
ATOM 604 C C . LEU A 1 78 ? -13.606 -3.804 6.834 1.00 96.75 78 LEU A C 1
ATOM 606 O O . LEU A 1 78 ? -13.959 -3.652 7.999 1.00 96.75 78 LEU A O 1
ATOM 610 N N . ILE A 1 79 ? -13.256 -2.786 6.042 1.00 96.31 79 ILE A N 1
ATOM 611 C CA . ILE A 1 79 ? -13.240 -1.386 6.490 1.00 96.31 79 ILE A CA 1
ATOM 612 C C . ILE A 1 79 ? -14.608 -0.994 7.055 1.00 96.31 79 ILE A C 1
ATOM 614 O O . ILE A 1 79 ? -14.685 -0.562 8.200 1.00 96.31 79 ILE A O 1
ATOM 618 N N . HIS A 1 80 ? -15.693 -1.245 6.322 1.00 96.81 80 HIS A N 1
ATOM 619 C CA . HIS A 1 80 ? -17.036 -0.891 6.788 1.00 96.81 80 HIS A CA 1
ATOM 620 C C . HIS A 1 80 ? -17.477 -1.665 8.038 1.00 96.81 80 HIS A C 1
ATOM 622 O O . HIS A 1 80 ? -18.174 -1.113 8.889 1.00 96.81 80 HIS A O 1
ATOM 628 N N . GLN A 1 81 ? -17.076 -2.935 8.188 1.00 97.44 81 GLN A N 1
ATOM 629 C CA . GLN A 1 81 ? -17.338 -3.677 9.428 1.00 97.44 81 GLN A CA 1
ATOM 630 C C . GLN A 1 81 ? -16.579 -3.065 10.616 1.00 97.44 81 GLN A C 1
ATOM 632 O O . GLN A 1 81 ? -17.147 -2.923 11.699 1.00 97.44 81 GLN A O 1
ATOM 637 N N . LEU A 1 82 ? -15.320 -2.664 10.411 1.00 95.88 82 LEU A N 1
ATOM 638 C CA . LEU A 1 82 ? -14.496 -2.028 11.441 1.00 95.88 82 LEU A CA 1
ATOM 639 C C . LEU A 1 82 ? -15.013 -0.634 11.817 1.00 95.88 82 LEU A C 1
ATOM 641 O O . LEU A 1 82 ? -15.047 -0.292 12.997 1.00 95.88 82 LEU A O 1
ATOM 645 N N . GLU A 1 83 ? -15.483 0.149 10.846 1.00 95.25 83 GLU A N 1
ATOM 646 C CA . GLU A 1 83 ? -16.137 1.438 11.094 1.00 95.25 83 GLU A CA 1
ATOM 647 C C . GLU A 1 83 ? -17.355 1.287 12.011 1.00 95.25 83 GLU A C 1
ATOM 649 O O . GLU A 1 83 ? -17.516 2.071 12.948 1.00 95.25 83 GLU A O 1
ATOM 654 N N . GLY A 1 84 ? -18.158 0.237 11.808 1.00 95.69 84 GLY A N 1
ATOM 655 C CA . GLY A 1 84 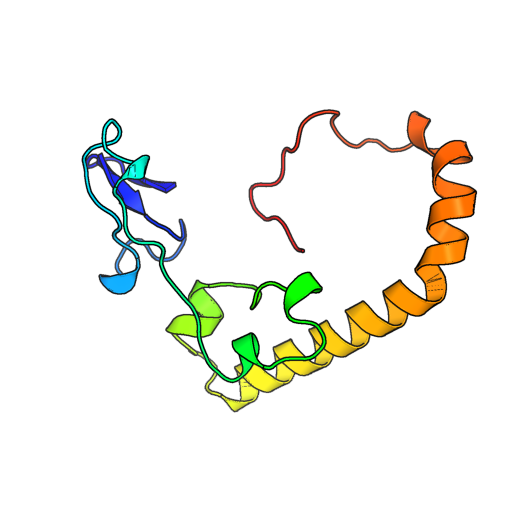? -19.328 -0.060 12.637 1.00 95.69 84 GLY A CA 1
ATOM 656 C C . GLY A 1 84 ? -19.004 -0.339 14.110 1.00 95.69 84 GLY A C 1
ATOM 657 O O . GLY A 1 84 ? -19.826 -0.054 14.979 1.00 95.69 84 GLY A O 1
ATOM 658 N N . VAL A 1 85 ? -17.806 -0.849 14.415 1.00 96.44 85 VAL A N 1
ATOM 659 C CA . VAL A 1 85 ? -17.368 -1.150 15.794 1.00 96.44 85 VAL A CA 1
ATOM 660 C C . VAL A 1 85 ? -16.395 -0.118 16.367 1.00 96.44 85 VAL A 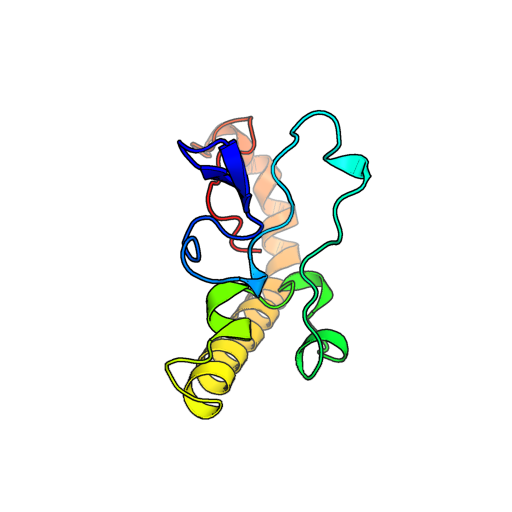C 1
ATOM 662 O O . VAL A 1 85 ? -16.062 -0.184 17.552 1.00 96.44 85 VAL A O 1
ATOM 665 N N . LYS A 1 86 ? -15.965 0.866 15.566 1.00 94.81 86 LYS A N 1
ATOM 666 C CA . LYS A 1 86 ? -14.948 1.860 15.939 1.00 94.81 86 LYS A CA 1
ATOM 667 C C . LYS A 1 86 ? -15.264 2.563 17.256 1.00 94.81 86 LYS A C 1
ATOM 669 O O . LYS A 1 86 ? -14.371 2.726 18.078 1.00 94.81 86 LYS A O 1
ATOM 674 N N . GLY A 1 87 ? -16.523 2.944 17.485 1.00 96.44 87 GLY A N 1
ATOM 675 C CA . GLY A 1 87 ? -16.935 3.609 18.727 1.00 96.44 87 GLY A CA 1
ATOM 676 C C . GLY A 1 87 ? -16.654 2.766 19.974 1.00 96.44 87 GLY A C 1
ATOM 677 O O . GLY A 1 87 ? -16.049 3.257 20.922 1.00 96.44 87 GLY A O 1
ATOM 678 N N . VAL A 1 88 ? -17.006 1.477 19.931 1.00 95.69 88 VAL A N 1
ATOM 679 C CA . VAL A 1 88 ? -16.778 0.532 21.037 1.00 95.69 88 VAL A CA 1
ATOM 680 C C . VAL A 1 88 ? -15.285 0.333 21.286 1.00 95.69 88 VAL A C 1
ATOM 682 O O . VAL A 1 88 ? -14.848 0.299 22.434 1.00 95.69 88 VAL A O 1
ATOM 685 N N . VAL A 1 89 ? -14.491 0.221 20.217 1.00 93.38 89 VAL A N 1
ATOM 686 C CA . VAL A 1 89 ? -13.033 0.077 20.328 1.00 93.38 89 VAL A CA 1
ATOM 687 C C . VAL A 1 89 ? -12.422 1.315 20.976 1.00 93.38 89 VAL A C 1
ATOM 689 O O . VAL A 1 89 ? -11.668 1.178 21.932 1.00 93.38 89 VAL A O 1
ATOM 692 N N . MET A 1 90 ? -12.782 2.515 20.516 1.00 94.75 90 MET A N 1
ATOM 693 C CA . MET A 1 90 ? -12.251 3.766 21.068 1.00 94.75 90 MET A CA 1
ATOM 694 C C . MET A 1 90 ? -12.663 3.991 22.527 1.00 94.75 90 MET A C 1
ATOM 696 O O . MET A 1 90 ? -11.887 4.554 23.293 1.00 94.75 90 MET A O 1
ATOM 700 N N . GLU A 1 91 ? -13.853 3.537 22.926 1.00 96.25 91 GLU A N 1
ATOM 701 C CA . GLU A 1 91 ? -14.287 3.567 24.325 1.00 96.25 91 GLU A CA 1
ATOM 702 C C . GLU A 1 91 ? -13.460 2.613 25.194 1.00 96.25 91 GLU A C 1
ATOM 704 O O . GLU A 1 91 ? -13.104 2.968 26.314 1.00 96.25 91 GLU A O 1
ATOM 709 N N . LYS A 1 92 ? -13.153 1.406 24.699 1.00 93.50 92 LYS A N 1
ATOM 710 C CA . LYS A 1 92 ? -12.513 0.343 25.489 1.00 93.50 92 LYS A CA 1
ATOM 711 C C . LYS A 1 92 ? -10.992 0.375 25.498 1.00 93.50 92 LYS A C 1
ATOM 713 O O . LYS A 1 92 ? -10.389 -0.042 26.483 1.00 93.50 92 LYS A O 1
ATOM 718 N N . LEU A 1 93 ? -10.372 0.868 24.429 1.00 91.44 93 LEU A N 1
ATOM 719 C CA . LEU A 1 93 ? -8.922 0.863 24.248 1.00 91.44 93 LEU A CA 1
ATOM 720 C C . LEU A 1 93 ? -8.153 1.444 25.453 1.00 91.44 93 LEU A C 1
ATOM 722 O O . LEU A 1 93 ? -7.230 0.770 25.907 1.00 91.44 93 LEU A O 1
ATOM 726 N N . PRO A 1 94 ? -8.555 2.581 26.066 1.00 93.62 94 PRO A N 1
ATOM 727 C CA . PRO A 1 94 ? -7.839 3.135 27.220 1.00 93.62 94 PRO A CA 1
ATOM 728 C C . PRO A 1 94 ? -7.812 2.222 28.454 1.00 93.62 94 PRO A C 1
ATOM 730 O O . PRO A 1 94 ? -6.970 2.401 29.327 1.00 93.62 94 PRO A O 1
ATOM 733 N N . GLN A 1 95 ? -8.741 1.263 28.566 1.00 93.88 95 GLN A N 1
ATOM 734 C CA . GLN A 1 95 ? -8.793 0.336 29.704 1.00 93.88 95 GLN A CA 1
ATOM 735 C C . GLN A 1 95 ? -7.789 -0.811 29.578 1.00 93.88 95 GLN A C 1
ATOM 737 O O . GLN A 1 95 ? -7.415 -1.385 30.593 1.00 93.88 95 GLN A O 1
ATOM 742 N N . ILE A 1 96 ? -7.384 -1.146 28.351 1.00 89.81 96 ILE A N 1
ATOM 743 C CA . ILE A 1 96 ? -6.541 -2.311 28.050 1.00 89.81 96 ILE A CA 1
ATOM 744 C C . ILE A 1 96 ? -5.202 -1.926 27.417 1.00 89.81 96 ILE A C 1
ATOM 746 O O . ILE A 1 96 ? -4.389 -2.800 27.154 1.00 89.81 96 ILE A O 1
ATOM 750 N N . GLU A 1 97 ? -4.952 -0.639 27.156 1.00 83.62 97 GLU A N 1
ATOM 751 C CA . GLU A 1 97 ? -3.754 -0.159 26.452 1.00 83.62 97 GLU A CA 1
ATOM 752 C C . GLU A 1 97 ? -2.450 -0.657 27.094 1.00 83.62 97 GLU A C 1
ATOM 754 O O . GLU A 1 97 ? -1.542 -1.081 26.387 1.00 83.62 97 GLU A O 1
ATOM 759 N N . GLY A 1 98 ? -2.386 -0.697 28.430 1.00 85.06 98 GLY A N 1
ATOM 760 C CA . GLY A 1 98 ? -1.232 -1.218 29.173 1.00 85.06 98 GLY A CA 1
ATOM 761 C C . GLY A 1 98 ? -1.075 -2.746 29.154 1.00 85.06 98 GLY A C 1
ATOM 762 O O . GLY A 1 98 ? -0.056 -3.251 29.615 1.00 85.06 98 GLY A O 1
ATOM 763 N N . GLU A 1 99 ? -2.068 -3.476 28.643 1.00 90.00 99 GLU A N 1
ATOM 764 C CA . GLU A 1 99 ? -2.054 -4.936 28.478 1.00 90.00 99 GLU A CA 1
ATOM 765 C C . GLU A 1 99 ? -1.694 -5.355 27.042 1.00 90.00 99 GLU A C 1
ATOM 767 O O . GLU A 1 99 ? -1.410 -6.527 26.790 1.00 90.00 99 GLU A O 1
ATOM 772 N N . ILE A 1 100 ? -1.708 -4.417 26.088 1.00 85.94 100 ILE A N 1
ATOM 773 C CA . ILE A 1 100 ? -1.406 -4.698 24.685 1.00 85.94 100 ILE A CA 1
ATOM 774 C C . ILE A 1 100 ? 0.112 -4.809 24.513 1.00 85.94 100 ILE A C 1
ATOM 776 O O . ILE A 1 100 ? 0.845 -3.833 24.663 1.00 85.94 100 ILE A O 1
ATOM 780 N N . ASP A 1 101 ? 0.579 -5.999 24.130 1.00 82.69 101 ASP A N 1
ATOM 781 C CA . ASP A 1 101 ? 1.970 -6.240 23.732 1.00 82.69 101 ASP A CA 1
ATOM 782 C C . ASP A 1 101 ? 2.224 -5.694 22.317 1.00 82.69 101 ASP A C 1
ATOM 784 O O . ASP A 1 101 ? 2.306 -6.427 21.328 1.00 82.69 101 ASP A O 1
ATOM 788 N N . TYR A 1 102 ? 2.256 -4.364 22.211 1.00 78.00 102 TYR A N 1
ATOM 789 C CA . TYR A 1 102 ? 2.598 -3.643 20.991 1.00 78.00 102 TYR A CA 1
ATOM 790 C C . TYR A 1 102 ? 3.746 -2.672 21.277 1.00 78.00 102 TYR A C 1
ATOM 792 O O . TYR A 1 102 ? 3.703 -1.937 22.267 1.00 78.00 102 TYR A O 1
ATOM 800 N N . PRO A 1 103 ? 4.800 -2.641 20.444 1.00 76.69 103 PRO A N 1
ATOM 801 C CA . PRO A 1 103 ? 5.933 -1.774 20.710 1.00 76.69 103 PRO A CA 1
ATOM 802 C C . PRO A 1 103 ? 5.536 -0.295 20.617 1.00 76.69 103 PRO A C 1
ATOM 804 O O . PRO A 1 103 ? 4.720 0.084 19.778 1.00 76.69 103 PRO A O 1
ATOM 807 N N . PRO A 1 104 ? 6.172 0.579 21.418 1.00 74.44 104 PRO A N 1
ATOM 808 C CA . PRO A 1 104 ? 5.848 2.008 21.454 1.00 74.44 104 PRO A CA 1
ATOM 809 C C . PRO A 1 104 ? 6.318 2.766 20.203 1.00 74.44 104 PRO A C 1
ATOM 811 O O . PRO A 1 104 ? 6.047 3.955 20.047 1.00 74.44 104 PRO A O 1
ATOM 814 N N . PHE A 1 105 ? 7.069 2.104 19.325 1.00 76.00 105 PHE A N 1
ATOM 815 C CA . PHE A 1 105 ? 7.537 2.644 18.059 1.00 76.00 105 PHE A CA 1
ATOM 816 C C . PHE A 1 105 ? 6.790 1.968 16.913 1.00 76.00 105 PHE A C 1
ATOM 818 O O . PHE A 1 105 ? 6.454 0.788 16.986 1.00 76.00 105 PHE A O 1
ATOM 825 N N . ASN A 1 106 ? 6.567 2.705 15.823 1.00 66.19 106 ASN A N 1
ATOM 826 C CA . ASN A 1 106 ? 5.970 2.141 14.618 1.00 66.19 106 ASN A CA 1
ATOM 827 C C . ASN A 1 106 ? 6.946 1.129 13.993 1.00 66.19 106 ASN A C 1
ATOM 829 O O . ASN A 1 106 ? 7.889 1.499 13.297 1.00 66.19 106 ASN A O 1
ATOM 833 N N . ASN A 1 107 ? 6.750 -0.146 14.315 1.00 61.41 107 ASN A N 1
ATOM 834 C CA . ASN A 1 107 ? 7.632 -1.255 13.960 1.00 61.41 107 ASN A CA 1
ATOM 835 C C . ASN A 1 107 ? 7.219 -1.960 12.659 1.00 61.41 107 ASN A C 1
ATOM 837 O O . ASN A 1 107 ? 7.835 -2.956 12.276 1.00 61.41 107 ASN A O 1
ATOM 841 N N . THR A 1 108 ? 6.160 -1.499 11.994 1.00 55.22 108 THR A N 1
ATOM 842 C CA . THR A 1 108 ? 5.563 -2.262 10.901 1.00 55.22 108 THR A CA 1
ATOM 843 C C . THR A 1 108 ? 6.303 -2.004 9.588 1.00 55.22 108 THR A C 1
ATOM 845 O O . THR A 1 108 ? 6.344 -0.896 9.060 1.00 55.22 108 THR A O 1
ATOM 848 N N . THR A 1 109 ? 6.911 -3.066 9.051 1.00 48.56 109 THR A N 1
ATOM 849 C CA . THR A 1 109 ? 7.420 -3.111 7.664 1.00 48.56 109 THR A CA 1
ATOM 850 C C . THR A 1 109 ? 6.263 -3.205 6.657 1.00 48.56 109 THR A C 1
ATOM 852 O O . THR A 1 109 ? 6.420 -2.891 5.481 1.00 48.56 109 THR A O 1
ATOM 855 N N . GLU A 1 110 ? 5.074 -3.559 7.141 1.00 51.53 110 GLU A N 1
ATOM 856 C CA . GLU A 1 110 ? 3.816 -3.528 6.414 1.00 51.53 110 GLU A CA 1
ATOM 857 C C . GLU A 1 110 ? 2.806 -2.765 7.267 1.00 51.53 110 GLU A C 1
ATOM 859 O O . GLU A 1 110 ? 2.149 -3.335 8.137 1.00 51.53 110 GLU A O 1
ATOM 864 N N . ILE A 1 111 ? 2.684 -1.458 7.028 1.00 48.38 111 ILE A N 1
ATOM 865 C CA . ILE A 1 111 ? 1.451 -0.764 7.388 1.00 48.38 111 ILE A CA 1
ATOM 866 C C . ILE A 1 111 ? 0.381 -1.453 6.541 1.00 48.38 111 ILE A C 1
ATOM 868 O O . ILE A 1 111 ? 0.324 -1.262 5.327 1.00 48.38 111 ILE A O 1
ATOM 872 N N . ILE A 1 112 ? -0.400 -2.334 7.159 1.00 42.19 112 ILE A N 1
ATOM 873 C CA . ILE A 1 112 ? -1.736 -2.658 6.681 1.00 42.19 112 ILE A CA 1
ATOM 874 C C . ILE A 1 112 ? -2.566 -1.454 7.124 1.00 42.19 112 ILE A C 1
ATOM 876 O O . ILE A 1 112 ? -2.870 -1.377 8.313 1.00 42.19 112 ILE A O 1
ATOM 880 N N . PRO A 1 113 ? -2.849 -0.482 6.238 1.00 42.16 113 PRO A N 1
ATOM 881 C CA . PRO A 1 113 ? -3.743 0.602 6.599 1.00 42.16 113 PRO A CA 1
ATOM 882 C C . PRO A 1 113 ? -5.157 0.062 6.838 1.00 42.16 113 PRO A C 1
ATOM 884 O O . PRO A 1 113 ? -5.540 -0.922 6.146 1.00 42.16 113 PRO A O 1
#